Protein AF-A0A963J515-F1 (afdb_monomer)

Sequence (41 aa):
EASYAMEGDQLIPTLRGRAFMSAEATLLIEPNDPFGWGIQL

Radius of gyration: 20.3 Å; Cα contacts (8 Å, |Δi|>4): 23; chains: 1; bounding box: 35×25×47 Å

Foldseek 3Di:
DKDWDDDDPDIGIDDDDDDDDPDDDDQDADPPPPASVHDDD

Secondary structure (DSSP, 8-state):
-EEEEEETTEEEEEE---------------TT-TTTT----

Mean predicted aligned error: 4.76 Å

Solvent-accessible surface area (backbone atoms only — not comparable to full-atom values): 3105 Å² total; per-residue (Å²): 91,76,52,71,48,72,61,87,95,42,80,48,76,44,80,51,84,84,87,75,89,87,79,87,84,83,92,82,69,60,96,82,47,94,51,65,89,59,87,85,134

pLDDT: mean 96.41, std 2.44, range [83.81, 98.19]

Structure (mmCIF, N/CA/C/O backbone):
data_AF-A0A963J515-F1
#
_entry.id   AF-A0A963J515-F1
#
loop_
_atom_site.group_PDB
_atom_site.id
_atom_site.type_symbol
_atom_site.label_atom_id
_atom_site.label_alt_id
_atom_site.label_comp_id
_atom_site.label_asym_id
_atom_site.label_entity_id
_atom_site.label_seq_id
_atom_site.pdbx_PDB_ins_code
_atom_site.Cartn_x
_atom_site.Cartn_y
_atom_site.Cartn_z
_atom_site.occupancy
_atom_site.B_iso_or_equiv
_atom_site.auth_seq_id
_atom_site.auth_comp_id
_atom_site.auth_asym_id
_atom_site.auth_atom_id
_atom_site.pdbx_PDB_model_num
ATOM 1 N N . GLU A 1 1 ? -6.069 7.498 16.960 1.00 92.50 1 GLU A N 1
ATOM 2 C CA . GLU A 1 1 ? -6.822 7.086 18.165 1.00 92.50 1 GLU A CA 1
ATOM 3 C C . GLU A 1 1 ? -6.850 5.565 18.205 1.00 92.50 1 GLU A C 1
ATOM 5 O O . GLU A 1 1 ? -6.901 4.962 17.138 1.00 92.50 1 GLU A O 1
ATOM 10 N N . ALA A 1 2 ? -6.771 4.959 19.386 1.00 96.62 2 ALA A N 1
ATOM 11 C CA . ALA A 1 2 ? -6.864 3.513 19.556 1.00 96.62 2 ALA A CA 1
ATOM 12 C C . ALA A 1 2 ? -7.954 3.194 20.581 1.00 96.62 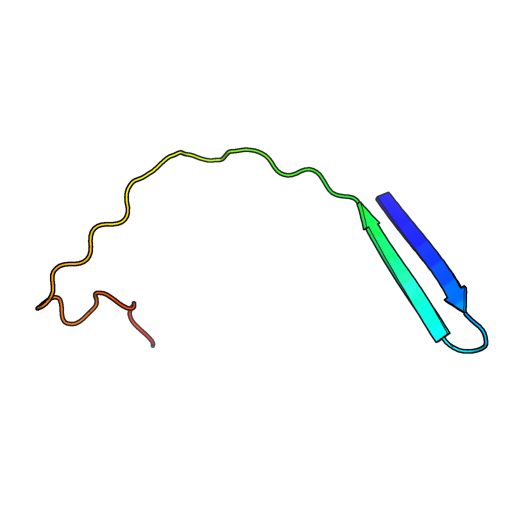2 ALA A C 1
ATOM 14 O O . ALA A 1 2 ? -8.047 3.866 21.608 1.00 96.62 2 ALA A O 1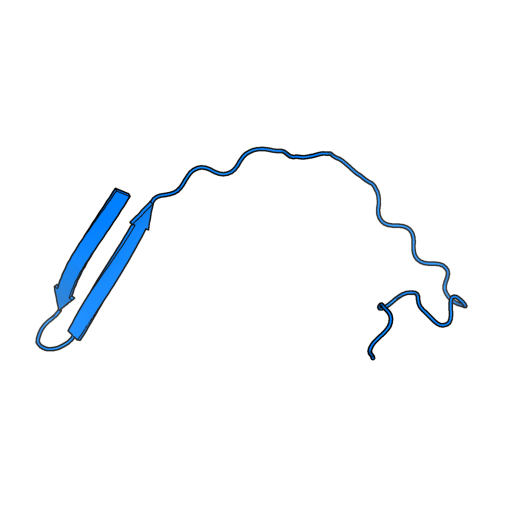
ATOM 15 N N . SER A 1 3 ? -8.760 2.179 20.301 1.00 97.81 3 SER A N 1
ATOM 16 C CA . SER A 1 3 ? -9.774 1.651 21.212 1.00 97.81 3 SER A CA 1
ATOM 17 C C . SER A 1 3 ? -9.878 0.137 21.054 1.00 97.81 3 SER A C 1
ATOM 19 O O . SER A 1 3 ? -9.285 -0.446 20.147 1.00 97.81 3 SER A O 1
ATOM 21 N N . TYR A 1 4 ? -10.605 -0.518 21.949 1.00 97.94 4 TYR A N 1
ATOM 22 C CA . TYR A 1 4 ? -10.913 -1.936 21.836 1.00 97.94 4 TYR A CA 1
ATOM 23 C C . TYR A 1 4 ? -12.299 -2.220 22.416 1.00 97.94 4 TYR A C 1
ATOM 25 O O . TYR A 1 4 ? -12.810 -1.438 23.221 1.00 97.94 4 TYR A O 1
ATOM 33 N N . ALA A 1 5 ? -12.893 -3.333 22.003 1.00 97.94 5 ALA A N 1
ATOM 34 C CA . ALA A 1 5 ? -14.101 -3.902 22.587 1.00 97.94 5 ALA A CA 1
ATOM 35 C C . ALA A 1 5 ? -13.857 -5.372 22.948 1.00 97.94 5 ALA A C 1
ATOM 37 O O . ALA A 1 5 ? -12.962 -6.002 22.388 1.00 97.94 5 ALA A O 1
ATOM 38 N N . MET A 1 6 ? -14.647 -5.905 23.876 1.00 98.19 6 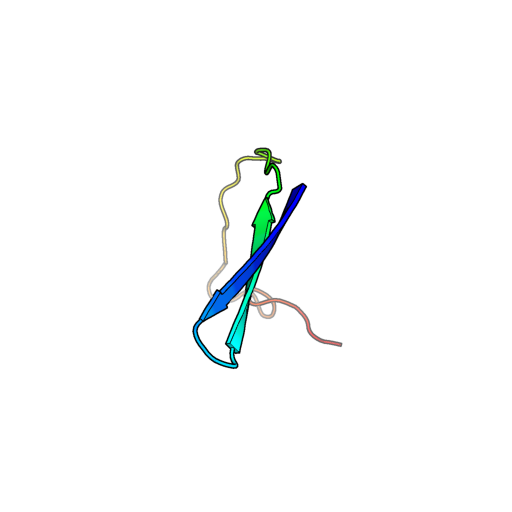MET A N 1
ATOM 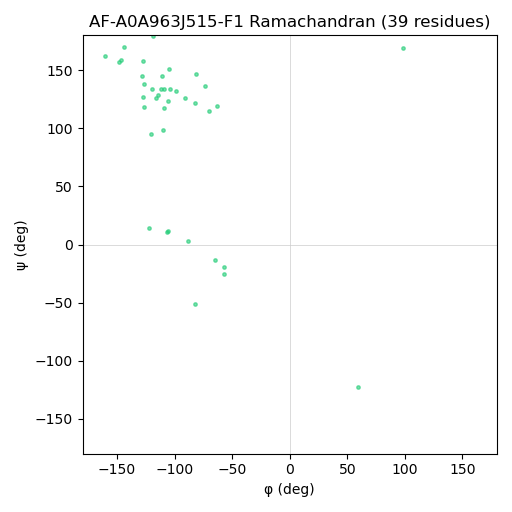39 C CA . MET A 1 6 ? -14.660 -7.334 24.184 1.00 98.19 6 MET A CA 1
ATOM 40 C C . MET A 1 6 ? -15.911 -7.968 23.575 1.00 98.19 6 MET A C 1
ATOM 42 O O . MET A 1 6 ? -17.008 -7.435 23.742 1.00 98.19 6 MET A O 1
ATOM 46 N N . GLU A 1 7 ? -15.751 -9.103 22.904 1.00 97.38 7 GLU A N 1
ATOM 47 C CA . GLU A 1 7 ? -16.837 -9.964 22.436 1.00 97.38 7 GLU A CA 1
ATOM 48 C C . GLU A 1 7 ? -16.661 -11.343 23.083 1.00 97.38 7 GLU A C 1
ATOM 50 O O . GLU A 1 7 ? -15.848 -12.160 22.653 1.00 97.38 7 GLU A O 1
ATOM 55 N N . GLY A 1 8 ? -17.353 -11.562 24.207 1.00 96.62 8 GLY A N 1
ATOM 56 C CA . GLY A 1 8 ? -17.045 -12.679 25.103 1.00 96.62 8 GLY A CA 1
ATOM 57 C C . GLY A 1 8 ? -15.601 -12.588 25.606 1.00 96.62 8 GLY A C 1
ATOM 58 O O . GLY A 1 8 ? -15.201 -11.565 26.163 1.00 96.62 8 GLY A O 1
ATOM 59 N N . ASP A 1 9 ? -14.815 -13.633 25.351 1.00 97.50 9 ASP A N 1
ATOM 60 C CA . ASP A 1 9 ? -13.394 -13.706 25.717 1.00 97.50 9 ASP A CA 1
ATOM 61 C C . ASP A 1 9 ? -12.455 -13.123 24.640 1.00 97.50 9 ASP A C 1
ATOM 63 O O . ASP A 1 9 ? -11.231 -13.172 24.783 1.00 97.50 9 ASP A O 1
ATOM 67 N N . GLN A 1 10 ? -12.998 -12.569 23.549 1.00 96.69 10 GLN A N 1
ATO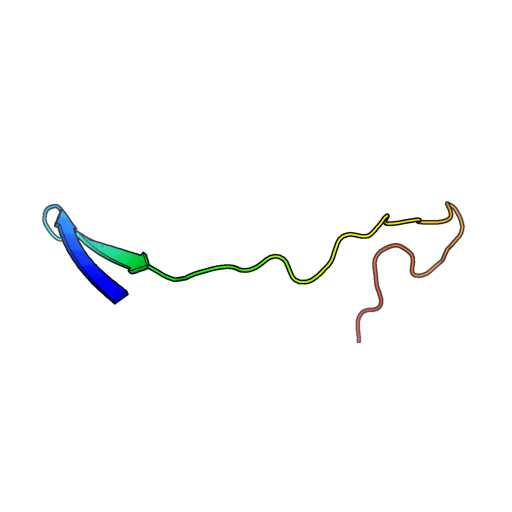M 68 C CA . GLN A 1 10 ? -12.208 -12.047 22.435 1.00 96.69 10 GLN A CA 1
ATOM 69 C C . GLN A 1 10 ? -12.036 -10.526 22.513 1.00 96.69 10 GLN A C 1
ATOM 71 O O . GLN A 1 10 ? -13.003 -9.786 22.668 1.00 96.69 10 GLN A O 1
ATOM 76 N N . LEU A 1 11 ? -10.798 -10.046 22.347 1.00 97.50 11 LEU A N 1
ATOM 77 C CA . LEU A 1 11 ? -10.481 -8.620 22.234 1.00 97.50 11 LEU A CA 1
ATOM 78 C C . LEU A 1 11 ? -10.512 -8.177 20.766 1.00 97.50 11 LEU A C 1
ATOM 80 O O . LEU A 1 11 ? -9.794 -8.727 19.930 1.00 97.50 11 LEU A O 1
ATOM 84 N N . ILE A 1 12 ? -11.298 -7.143 20.472 1.00 98.12 12 ILE A N 1
ATOM 85 C CA . ILE A 1 12 ? -11.462 -6.551 19.141 1.00 98.12 12 ILE A CA 1
ATOM 86 C C . ILE A 1 12 ? -10.819 -5.157 19.130 1.00 98.12 12 ILE A C 1
ATOM 88 O O . ILE A 1 12 ? -11.430 -4.196 19.609 1.00 98.12 12 ILE A O 1
ATOM 92 N N . PRO A 1 13 ? -9.582 -5.005 18.623 1.00 97.88 13 PRO A N 1
ATOM 93 C CA . PRO A 1 13 ? -8.901 -3.720 18.603 1.00 97.88 13 PRO A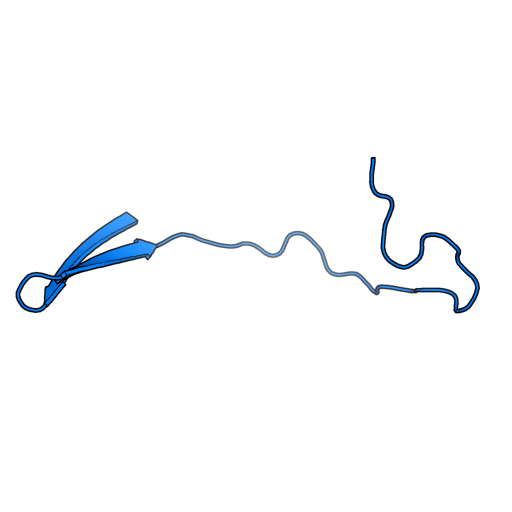 CA 1
ATOM 94 C C . PRO A 1 13 ? -9.368 -2.867 17.420 1.00 97.88 13 PRO A C 1
ATOM 96 O O . PRO A 1 13 ? -9.642 -3.359 16.328 1.00 97.88 13 PRO A O 1
ATOM 99 N N . THR A 1 14 ? -9.410 -1.556 17.620 1.00 98.00 14 THR A N 1
ATOM 100 C CA . THR A 1 14 ? -9.685 -0.562 16.583 1.00 98.00 14 THR A CA 1
ATOM 101 C C . THR A 1 14 ? -8.590 0.495 16.589 1.00 98.00 14 THR A C 1
ATOM 103 O O . THR A 1 14 ? -8.308 1.122 17.610 1.00 98.00 14 THR A O 1
ATOM 106 N N . LEU A 1 15 ? -7.997 0.735 15.420 1.00 97.75 15 LEU A N 1
ATOM 107 C CA . LEU A 1 15 ? -7.036 1.810 15.195 1.00 97.75 15 LEU A CA 1
ATOM 108 C C . LEU A 1 15 ? -7.614 2.803 14.191 1.00 97.75 15 LEU A C 1
ATOM 110 O O . LEU A 1 15 ? -7.994 2.437 13.081 1.00 97.75 15 LEU A O 1
ATOM 114 N N . ARG A 1 16 ? -7.656 4.079 14.574 1.00 97.56 16 ARG A N 1
ATOM 115 C CA . ARG A 1 16 ? -8.037 5.188 13.695 1.00 97.56 16 ARG A CA 1
ATOM 116 C C . ARG A 1 16 ? -6.818 6.034 13.374 1.00 97.56 16 ARG A C 1
ATOM 118 O O . ARG A 1 16 ? -6.230 6.658 14.266 1.00 97.56 16 ARG A O 1
ATOM 125 N N . GLY A 1 17 ? -6.482 6.074 12.093 1.00 97.06 17 GLY A N 1
ATOM 126 C CA . GLY A 1 17 ? -5.467 6.943 11.512 1.00 97.06 17 GLY A CA 1
ATOM 127 C C . GLY A 1 17 ? -6.065 7.886 10.471 1.00 97.06 17 GLY A C 1
ATOM 128 O O . GLY A 1 17 ? -7.261 7.854 10.191 1.00 97.06 17 GLY A O 1
ATOM 129 N N . ARG A 1 18 ? -5.213 8.732 9.895 1.00 97.50 18 ARG A N 1
ATOM 130 C CA . ARG A 1 18 ? -5.536 9.547 8.721 1.00 97.50 18 ARG A CA 1
ATOM 131 C C . ARG A 1 18 ? -4.570 9.158 7.616 1.00 97.50 18 ARG A C 1
ATOM 133 O O . ARG A 1 18 ? -3.374 9.061 7.876 1.00 97.50 18 ARG A O 1
ATOM 140 N N . ALA A 1 19 ? -5.093 8.953 6.418 1.00 97.06 19 ALA A N 1
ATOM 141 C CA . ALA A 1 19 ? -4.295 8.808 5.213 1.00 97.06 19 ALA A CA 1
ATOM 142 C C . ALA A 1 19 ? -4.398 10.096 4.394 1.00 97.06 19 ALA A C 1
ATOM 144 O O . ALA A 1 19 ? -5.406 10.802 4.457 1.00 97.06 19 ALA A O 1
ATOM 145 N N . PHE A 1 20 ? -3.351 10.386 3.634 1.00 97.19 20 PHE A N 1
ATOM 146 C CA . PHE A 1 20 ? -3.290 11.525 2.730 1.00 97.19 20 PHE A CA 1
ATOM 147 C C . PHE A 1 20 ? -2.873 11.018 1.356 1.00 97.19 20 PHE A C 1
ATOM 149 O O . PHE A 1 20 ? -2.072 10.087 1.264 1.00 97.19 20 PHE A O 1
ATOM 156 N N . MET A 1 21 ? -3.407 11.636 0.301 1.00 96.62 21 MET A N 1
ATOM 157 C CA . MET A 1 21 ? -2.908 11.400 -1.048 1.00 96.62 21 MET A CA 1
ATOM 158 C C . MET A 1 21 ? -1.459 11.882 -1.110 1.00 96.62 21 MET A C 1
ATOM 160 O O . MET A 1 21 ? -1.196 13.056 -0.853 1.00 96.62 21 MET A O 1
ATOM 164 N N . SER A 1 22 ? -0.528 10.979 -1.407 1.00 96.62 22 SER A N 1
ATOM 165 C CA . SER A 1 22 ? 0.878 11.340 -1.591 1.00 96.62 22 SER A CA 1
ATOM 166 C C . SER A 1 22 ? 1.119 11.866 -3.002 1.00 96.62 22 SER A C 1
ATOM 168 O O . SER A 1 22 ? 1.679 12.945 -3.172 1.00 96.62 22 SER A O 1
ATOM 170 N N . ALA A 1 23 ? 0.670 11.115 -4.005 1.00 97.25 23 ALA A N 1
ATOM 171 C CA . ALA A 1 23 ? 0.787 11.442 -5.415 1.00 97.25 23 ALA A CA 1
ATOM 172 C C . ALA A 1 23 ? -0.225 10.635 -6.238 1.00 97.25 23 ALA A C 1
ATOM 174 O O . ALA A 1 23 ? -0.715 9.595 -5.797 1.00 97.25 23 ALA A O 1
ATOM 175 N N . GLU A 1 24 ? -0.465 11.094 -7.461 1.00 97.88 24 GLU A N 1
ATOM 176 C CA . GLU A 1 24 ? -1.127 10.327 -8.510 1.00 97.88 24 GLU A CA 1
ATOM 177 C C . GLU A 1 24 ? -0.090 9.958 -9.574 1.00 97.88 24 GLU A C 1
ATOM 179 O O . GLU A 1 24 ? 0.725 10.795 -9.970 1.00 97.88 24 GLU A O 1
ATOM 184 N N . ALA A 1 25 ? -0.088 8.699 -10.008 1.00 96.69 25 ALA A N 1
ATOM 185 C CA . ALA A 1 25 ? 0.869 8.190 -10.983 1.00 96.69 25 ALA A CA 1
ATOM 186 C C . ALA A 1 25 ? 0.250 7.086 -11.848 1.00 96.69 25 ALA A C 1
ATOM 188 O O . ALA A 1 25 ? -0.698 6.416 -11.444 1.00 96.69 25 ALA A O 1
ATOM 189 N N . THR A 1 26 ? 0.826 6.875 -13.033 1.00 97.75 26 THR A N 1
ATOM 190 C CA . THR A 1 26 ? 0.509 5.745 -13.917 1.00 97.75 26 THR A CA 1
ATOM 191 C C . THR A 1 26 ? 1.647 4.732 -13.859 1.00 97.75 26 THR A C 1
ATOM 193 O O . THR A 1 26 ? 2.793 5.080 -14.135 1.00 97.75 26 THR A O 1
ATOM 196 N N . LEU A 1 27 ? 1.334 3.484 -13.506 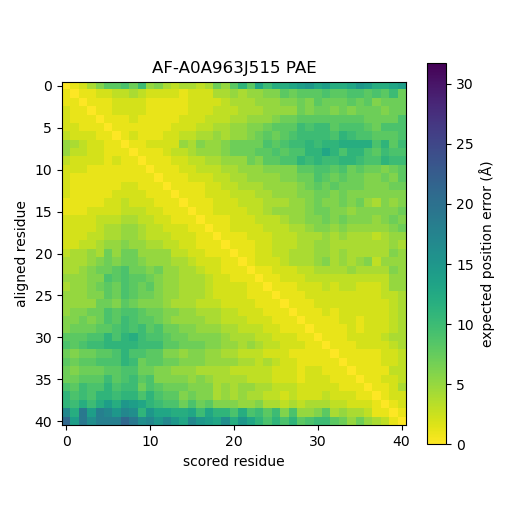1.00 96.44 27 LEU A N 1
ATOM 197 C CA . LEU A 1 27 ? 2.289 2.379 -13.551 1.00 96.44 27 LEU A CA 1
ATOM 198 C C . LEU A 1 27 ? 2.376 1.836 -14.980 1.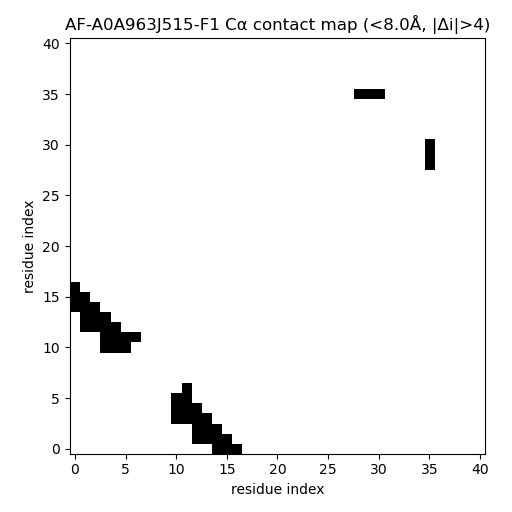00 96.44 27 LEU A C 1
ATOM 200 O O . LEU A 1 27 ? 1.372 1.392 -15.535 1.00 96.44 27 LEU A O 1
ATOM 204 N N . LEU A 1 28 ? 3.579 1.859 -15.550 1.00 96.69 28 LEU A N 1
ATOM 205 C CA . LEU A 1 28 ? 3.891 1.267 -16.848 1.00 96.69 28 LEU A CA 1
ATOM 206 C C . LEU A 1 28 ? 4.858 0.105 -16.630 1.00 96.69 28 LEU A C 1
ATOM 208 O O . LEU A 1 28 ? 5.879 0.277 -15.970 1.00 96.69 28 LEU A O 1
ATOM 212 N N . ILE A 1 29 ? 4.526 -1.063 -17.178 1.00 97.19 29 ILE A N 1
ATOM 213 C CA . ILE A 1 29 ? 5.375 -2.255 -17.140 1.00 97.19 29 ILE A CA 1
ATOM 214 C C . ILE A 1 29 ? 5.539 -2.741 -18.576 1.00 97.19 29 ILE A C 1
ATOM 216 O O . ILE A 1 29 ? 4.558 -3.099 -19.229 1.00 97.19 29 ILE A O 1
ATOM 220 N N . GLU A 1 30 ? 6.777 -2.750 -19.060 1.00 97.38 30 GLU A N 1
ATOM 221 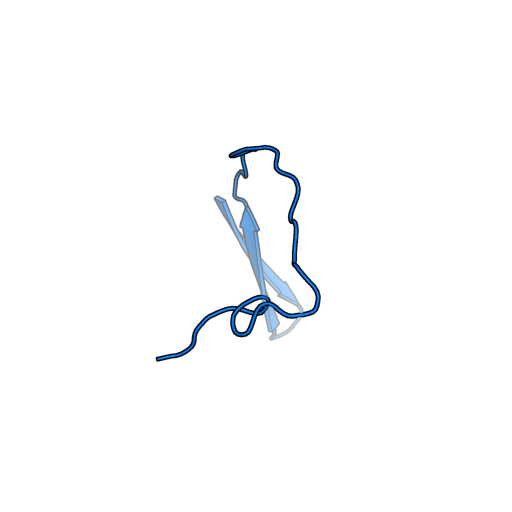C CA . GLU A 1 30 ? 7.102 -3.311 -20.368 1.00 97.38 30 GLU A CA 1
ATOM 222 C C . GLU A 1 30 ? 7.056 -4.847 -20.312 1.00 97.38 30 GLU A C 1
ATOM 224 O O . GLU A 1 30 ? 7.610 -5.432 -19.378 1.00 97.38 30 GLU A O 1
ATOM 229 N N . PRO A 1 31 ? 6.463 -5.537 -21.308 1.00 96.50 31 PRO A N 1
ATOM 230 C CA . PRO A 1 31 ? 6.325 -6.998 -21.280 1.00 96.50 31 PRO A CA 1
ATOM 231 C C . PRO A 1 31 ? 7.645 -7.767 -21.138 1.00 96.50 31 PRO A C 1
ATOM 233 O O . PRO A 1 31 ? 7.646 -8.893 -20.650 1.00 96.50 31 PRO A O 1
ATOM 236 N N . ASN A 1 32 ? 8.756 -7.166 -21.571 1.00 96.44 32 ASN A N 1
ATOM 237 C CA . ASN A 1 32 ? 10.084 -7.779 -21.556 1.00 96.44 32 ASN A CA 1
ATOM 238 C C . ASN A 1 32 ? 11.008 -7.197 -20.475 1.00 96.44 32 ASN A C 1
ATOM 240 O O . ASN A 1 32 ? 12.210 -7.458 -20.514 1.00 96.44 32 ASN A O 1
ATOM 244 N N . ASP A 1 33 ? 10.486 -6.397 -19.540 1.00 97.38 33 ASP A N 1
ATOM 245 C CA . ASP A 1 33 ? 11.281 -5.900 -18.417 1.00 97.38 33 ASP A CA 1
ATOM 246 C C . ASP A 1 33 ? 11.602 -7.060 -17.451 1.00 97.38 33 ASP A C 1
ATOM 248 O O . ASP A 1 33 ? 10.683 -7.603 -16.827 1.00 97.38 33 ASP A O 1
ATOM 252 N N . PRO A 1 34 ? 12.885 -7.449 -17.282 1.00 95.56 34 PRO A N 1
ATOM 253 C CA . PRO A 1 34 ? 13.264 -8.537 -16.380 1.00 95.56 34 PRO A CA 1
ATOM 254 C C . PRO A 1 34 ? 12.979 -8.228 -14.901 1.00 95.56 34 PRO A C 1
ATOM 256 O O . PRO A 1 34 ? 13.017 -9.142 -14.077 1.00 95.56 34 PRO A O 1
ATOM 259 N N . PHE A 1 35 ? 12.688 -6.969 -14.560 1.00 96.00 35 PHE A N 1
ATOM 260 C CA . PHE A 1 35 ? 12.421 -6.497 -13.203 1.00 96.00 35 PHE A CA 1
ATOM 261 C C . PHE A 1 35 ? 11.048 -5.834 -13.049 1.00 96.00 35 PHE A C 1
ATOM 263 O O . PHE A 1 35 ? 10.793 -5.209 -12.018 1.00 96.00 35 PHE A O 1
ATOM 270 N N . GLY A 1 36 ? 10.134 -5.995 -14.014 1.00 95.88 36 GLY A N 1
ATOM 271 C CA . GLY A 1 36 ? 8.809 -5.357 -13.984 1.00 95.88 36 GLY A CA 1
ATOM 272 C C . GLY A 1 36 ? 7.964 -5.688 -12.742 1.00 95.88 36 GLY A C 1
ATOM 273 O O . GLY A 1 36 ? 7.053 -4.944 -12.388 1.00 95.88 36 GLY A O 1
ATOM 274 N N . TRP A 1 37 ? 8.301 -6.776 -12.041 1.00 94.25 37 TRP A N 1
ATOM 275 C CA . TRP A 1 37 ? 7.650 -7.230 -10.804 1.00 94.25 37 TRP A CA 1
ATOM 276 C C . TRP A 1 37 ? 8.475 -6.979 -9.534 1.00 94.25 37 TRP A C 1
ATOM 278 O O . TRP A 1 37 ? 8.131 -7.473 -8.460 1.00 94.25 37 TRP A O 1
ATOM 288 N N . GLY A 1 38 ? 9.545 -6.194 -9.646 1.00 94.75 38 GLY A N 1
ATOM 289 C CA . GLY A 1 38 ? 10.445 -5.856 -8.553 1.00 94.75 38 GLY A CA 1
ATOM 290 C C . GLY A 1 38 ? 11.722 -6.696 -8.521 1.00 94.75 38 GLY A C 1
ATOM 291 O O . GLY A 1 38 ? 11.879 -7.693 -9.222 1.00 94.75 38 GLY A O 1
ATOM 292 N N . ILE A 1 39 ? 12.652 -6.253 -7.678 1.00 95.56 39 ILE A N 1
ATOM 293 C CA . ILE A 1 39 ? 13.933 -6.908 -7.408 1.00 95.56 39 ILE A CA 1
ATOM 294 C C . ILE A 1 39 ? 13.886 -7.420 -5.970 1.00 95.56 39 ILE A C 1
ATOM 296 O O . ILE A 1 39 ? 13.472 -6.693 -5.066 1.00 95.56 39 ILE A O 1
ATOM 300 N N . GLN A 1 40 ? 14.314 -8.661 -5.760 1.00 91.19 40 GLN A N 1
ATOM 301 C CA . GLN A 1 40 ? 14.489 -9.249 -4.432 1.00 91.19 40 GLN A CA 1
ATOM 302 C C . GLN A 1 40 ? 15.984 -9.454 -4.163 1.00 91.19 40 GLN A C 1
ATOM 304 O O . GLN A 1 40 ? 16.743 -9.719 -5.097 1.00 91.19 40 GLN A O 1
ATOM 309 N N . LEU A 1 41 ? 16.391 -9.268 -2.904 1.00 83.81 41 LEU A N 1
ATOM 310 C CA . LEU A 1 41 ? 17.771 -9.424 -2.426 1.00 83.81 41 LEU A CA 1
ATOM 311 C C . LEU A 1 41 ? 18.027 -10.838 -1.903 1.00 83.81 41 LEU A C 1
ATOM 313 O O . LEU A 1 41 ? 17.089 -11.409 -1.301 1.00 83.81 41 LEU A O 1
#